Protein AF-A0A447PQL2-F1 (afdb_monomer_lite)

InterPro domains:
  IPR013094 Alpha/beta hydrolase fold-3 [PF07859] (31-75)
  IPR029058 Alpha/Beta hydrolase fold [G3DSA:3.40.50.1820] (1-78)
  IPR029058 Alpha/Beta hydrolase fold [SSF53474] (8-74)

Secondary structure (DSSP, 8-state):
-EEEEEEEEETTEEEEEEEEESSSS-S-EEEEE--STTTS--TTTTHHHHHHHHHHH-SEEEEEEPPPTTTSPP----

Structure (mmCIF, N/CA/C/O backbone):
data_AF-A0A447PQL2-F1
#
_entry.id   AF-A0A447PQL2-F1
#
loop_
_atom_site.group_PDB
_atom_site.id
_atom_site.type_symbol
_atom_site.label_atom_id
_atom_site.label_alt_id
_atom_site.label_comp_id
_atom_site.label_asym_id
_atom_site.label_entity_id
_atom_site.label_seq_id
_atom_site.pdbx_PDB_ins_code
_atom_site.Cartn_x
_atom_site.Cartn_y
_atom_site.Cartn_z
_atom_site.occupancy
_atom_site.B_iso_or_equiv
_atom_site.auth_seq_id
_atom_site.auth_comp_id
_atom_site.auth_asym_id
_atom_site.auth_atom_id
_atom_site.pdbx_PDB_model_num
ATOM 1 N N . MET A 1 1 ? -15.758 4.917 2.488 1.00 86.94 1 MET A N 1
ATOM 2 C CA . MET A 1 1 ? -14.374 4.872 3.006 1.00 86.94 1 MET A CA 1
ATOM 3 C C . MET A 1 1 ? -13.628 6.069 2.461 1.00 86.94 1 MET A C 1
ATOM 5 O O . MET A 1 1 ? -13.860 6.417 1.305 1.00 86.94 1 MET A O 1
ATOM 9 N N . THR A 1 2 ? -12.772 6.681 3.266 1.00 94.06 2 THR A N 1
ATOM 10 C CA . THR A 1 2 ? -11.974 7.834 2.839 1.00 94.06 2 THR A CA 1
ATOM 11 C C . THR A 1 2 ? -10.729 7.342 2.118 1.00 94.06 2 THR A C 1
ATOM 13 O O . THR A 1 2 ? -10.121 6.361 2.545 1.00 94.06 2 THR A O 1
ATOM 16 N N . THR A 1 3 ? -10.357 8.008 1.028 1.00 95.75 3 THR A N 1
ATOM 17 C CA . THR A 1 3 ? -9.120 7.717 0.300 1.00 95.75 3 THR A CA 1
ATOM 18 C C . THR A 1 3 ? -8.252 8.953 0.198 1.00 95.75 3 THR A C 1
ATOM 20 O O . THR A 1 3 ? -8.763 10.033 -0.097 1.00 95.75 3 THR A O 1
ATOM 23 N N . ARG A 1 4 ? -6.946 8.797 0.411 1.00 96.50 4 ARG A N 1
ATOM 24 C CA . ARG A 1 4 ? -5.970 9.883 0.291 1.00 96.50 4 ARG A CA 1
ATOM 25 C C . ARG A 1 4 ? -4.744 9.397 -0.465 1.00 96.50 4 ARG A C 1
ATOM 27 O O . ARG A 1 4 ? -4.205 8.343 -0.143 1.00 96.50 4 ARG A O 1
ATOM 34 N N . THR A 1 5 ? -4.301 10.191 -1.430 1.00 96.56 5 THR A N 1
ATOM 35 C CA . THR A 1 5 ? -3.044 9.968 -2.148 1.00 96.56 5 THR A CA 1
ATOM 36 C C . THR A 1 5 ? -1.941 10.800 -1.502 1.00 96.56 5 THR A C 1
ATOM 38 O O . THR A 1 5 ? -2.169 11.963 -1.157 1.00 96.56 5 THR A O 1
ATOM 41 N N . CYS A 1 6 ? -0.757 10.223 -1.325 1.00 95.38 6 CYS A N 1
ATOM 42 C CA . CYS A 1 6 ? 0.431 10.954 -0.896 1.00 95.38 6 CYS A CA 1
ATOM 43 C C . CYS A 1 6 ? 1.707 10.365 -1.500 1.00 95.38 6 CYS A C 1
ATOM 45 O O . CYS A 1 6 ? 1.821 9.152 -1.669 1.00 95.38 6 CYS A O 1
ATOM 47 N N . ALA A 1 7 ? 2.669 11.238 -1.788 1.00 94.94 7 ALA A N 1
ATOM 48 C CA . ALA A 1 7 ? 4.033 10.851 -2.115 1.00 94.94 7 ALA A CA 1
ATOM 49 C C . ALA A 1 7 ? 4.790 10.493 -0.829 1.00 94.94 7 ALA A C 1
ATOM 51 O O . ALA A 1 7 ? 4.664 11.193 0.180 1.00 94.94 7 ALA A O 1
ATOM 52 N N . VAL A 1 8 ? 5.544 9.398 -0.864 1.00 94.44 8 VAL A N 1
ATOM 53 C CA . VAL A 1 8 ? 6.409 8.954 0.231 1.00 94.44 8 VAL A CA 1
ATOM 54 C C . VAL A 1 8 ? 7.849 8.914 -0.281 1.00 94.44 8 VAL A C 1
ATOM 56 O O . VAL A 1 8 ? 8.096 8.244 -1.286 1.00 94.44 8 VAL A O 1
ATOM 59 N N . PRO A 1 9 ? 8.797 9.598 0.383 1.00 94.06 9 PRO A N 1
ATOM 60 C CA . PRO A 1 9 ? 10.184 9.618 -0.057 1.00 94.06 9 PRO A CA 1
ATOM 61 C C . PRO A 1 9 ? 10.843 8.249 0.120 1.00 94.06 9 PRO A C 1
ATOM 63 O O . PRO A 1 9 ? 10.684 7.594 1.153 1.00 94.06 9 PRO A O 1
ATOM 66 N N . THR A 1 10 ? 11.622 7.834 -0.878 1.00 91.38 10 THR A N 1
ATOM 67 C CA . THR A 1 10 ? 12.468 6.632 -0.840 1.00 91.38 10 THR A CA 1
ATOM 68 C C . THR A 1 10 ? 13.884 6.968 -1.326 1.00 91.38 10 THR A C 1
ATOM 70 O O . THR A 1 10 ? 14.077 8.013 -1.953 1.00 91.38 10 THR A O 1
ATOM 73 N N . PRO A 1 11 ? 14.887 6.092 -1.113 1.00 92.06 11 PRO A N 1
ATOM 74 C CA . PRO A 1 11 ? 16.236 6.298 -1.651 1.00 92.06 11 PRO A CA 1
ATOM 75 C C . PRO A 1 11 ? 16.307 6.467 -3.180 1.00 92.06 11 PRO A C 1
ATOM 77 O O . PRO A 1 11 ? 17.303 6.978 -3.682 1.00 92.06 11 PRO A O 1
ATOM 80 N N . TYR A 1 12 ? 15.267 6.055 -3.914 1.00 87.19 12 TYR A N 1
ATOM 81 C CA . TYR A 1 12 ? 15.201 6.100 -5.379 1.00 87.19 12 TYR A CA 1
ATOM 82 C C . TYR A 1 12 ? 14.270 7.201 -5.917 1.00 87.19 12 TYR A C 1
ATOM 84 O O . TYR A 1 12 ? 14.026 7.264 -7.119 1.00 87.19 12 TYR A O 1
ATOM 92 N N . GLY A 1 13 ? 13.757 8.069 -5.039 1.00 88.75 13 GLY A N 1
ATOM 93 C CA . GLY A 1 13 ? 12.769 9.098 -5.363 1.00 88.75 13 GLY A CA 1
ATOM 94 C C . GLY A 1 13 ? 11.429 8.871 -4.667 1.00 88.75 13 GLY A C 1
ATOM 95 O O . GLY A 1 13 ? 11.235 7.898 -3.934 1.00 88.75 13 GLY A O 1
ATOM 96 N N . ASP A 1 14 ? 10.503 9.798 -4.872 1.00 91.12 14 ASP A N 1
ATOM 97 C CA . ASP A 1 14 ? 9.178 9.727 -4.266 1.00 91.12 14 ASP A CA 1
ATOM 98 C C . ASP A 1 14 ? 8.325 8.637 -4.922 1.00 91.12 14 ASP A C 1
ATOM 100 O O . ASP A 1 14 ? 8.205 8.563 -6.146 1.00 91.12 14 ASP A O 1
ATOM 104 N N . VAL A 1 15 ? 7.683 7.815 -4.094 1.00 92.88 15 VAL A N 1
ATOM 105 C CA . VAL A 1 15 ? 6.732 6.790 -4.530 1.00 92.88 15 VAL A CA 1
ATOM 106 C C . VAL A 1 15 ? 5.318 7.238 -4.187 1.00 92.88 15 VAL A C 1
ATOM 108 O O . VAL A 1 15 ? 5.025 7.627 -3.053 1.00 92.88 15 VAL A O 1
ATOM 111 N N . THR A 1 16 ? 4.416 7.172 -5.166 1.00 94.88 16 THR A N 1
ATOM 112 C CA . THR A 1 16 ? 3.005 7.487 -4.937 1.00 94.88 16 THR A CA 1
ATOM 113 C C . THR A 1 16 ? 2.355 6.363 -4.140 1.00 94.88 16 THR A C 1
ATOM 115 O O . THR A 1 16 ? 2.469 5.183 -4.460 1.00 94.88 16 THR A O 1
ATOM 118 N N . THR A 1 17 ? 1.630 6.727 -3.090 1.00 96.50 17 THR A N 1
ATOM 119 C CA . THR A 1 17 ? 0.860 5.791 -2.273 1.00 96.50 17 THR A CA 1
ATOM 120 C C . THR A 1 17 ? -0.582 6.255 -2.161 1.00 96.50 17 THR A C 1
ATOM 122 O O . THR A 1 17 ? -0.874 7.455 -2.211 1.00 96.50 17 THR A O 1
ATOM 125 N N . ARG A 1 18 ? -1.508 5.308 -2.001 1.00 97.75 18 ARG A N 1
ATOM 126 C CA . ARG A 1 18 ? -2.926 5.599 -1.771 1.00 97.75 18 ARG A CA 1
ATOM 127 C C . ARG A 1 18 ? -3.436 4.831 -0.569 1.00 97.75 18 ARG A C 1
ATOM 129 O O . ARG A 1 18 ? -3.423 3.605 -0.543 1.00 97.75 18 ARG A O 1
ATOM 136 N N . LEU A 1 19 ? -3.905 5.584 0.414 1.00 97.44 19 LEU A N 1
ATOM 137 C CA . LEU A 1 19 ? -4.450 5.081 1.660 1.00 97.44 19 LEU A CA 1
ATOM 138 C C . LEU A 1 19 ? -5.963 4.938 1.529 1.00 97.44 19 LEU A C 1
ATOM 140 O O . LEU A 1 19 ? -6.634 5.850 1.047 1.00 97.44 19 LEU A O 1
ATOM 144 N N . TYR A 1 20 ? -6.488 3.820 2.012 1.00 97.69 20 TYR A N 1
ATOM 145 C CA . TYR A 1 20 ? -7.905 3.502 2.103 1.00 97.69 20 TYR A CA 1
ATOM 146 C C . TYR A 1 20 ? -8.250 3.307 3.574 1.00 97.69 20 TYR A C 1
ATOM 148 O O . TYR A 1 20 ? -7.833 2.325 4.183 1.00 97.69 20 TYR A O 1
ATOM 156 N N . SER A 1 21 ? -9.014 4.235 4.142 1.00 97.31 21 SER A N 1
ATOM 157 C CA . SER A 1 21 ? -9.423 4.207 5.548 1.00 97.31 21 SER A CA 1
ATOM 158 C C . SER A 1 21 ? -10.902 3.815 5.641 1.00 97.31 21 SER A C 1
ATOM 160 O O . SER A 1 21 ? -11.775 4.633 5.311 1.00 97.31 21 SER A O 1
ATOM 162 N N . PRO A 1 22 ? -11.221 2.568 6.043 1.00 96.62 22 PRO A N 1
ATOM 163 C CA . PRO A 1 22 ? -12.605 2.107 6.158 1.00 96.62 22 PRO A CA 1
ATOM 164 C C . PRO A 1 22 ? -13.342 2.753 7.341 1.00 96.62 22 PRO A C 1
ATOM 166 O O . PRO A 1 22 ? -14.558 2.912 7.271 1.00 96.62 22 PRO A O 1
ATOM 169 N N . GLN A 1 23 ? -12.607 3.179 8.371 1.00 94.75 23 GLN A N 1
ATOM 170 C CA . GLN A 1 23 ? -13.093 3.794 9.610 1.00 94.75 23 GLN A CA 1
ATOM 171 C C . GLN A 1 23 ? -12.055 4.804 10.158 1.00 94.75 23 GLN A C 1
ATOM 173 O O . GLN A 1 23 ? -10.917 4.802 9.679 1.00 94.75 23 GLN A O 1
ATOM 178 N N . PRO A 1 24 ? -12.411 5.682 11.123 1.00 93.00 24 PRO A N 1
ATOM 179 C CA . PRO A 1 24 ? -11.519 6.742 11.614 1.00 93.00 24 PRO A CA 1
ATOM 180 C C . PRO A 1 24 ? -10.237 6.246 12.297 1.00 93.00 24 PRO A C 1
ATOM 182 O O . PRO A 1 24 ? -9.205 6.905 12.210 1.00 93.00 24 PRO A O 1
ATOM 185 N N . THR A 1 25 ? -10.295 5.095 12.970 1.00 93.62 25 THR A N 1
ATOM 186 C CA . THR A 1 25 ? -9.156 4.471 13.657 1.00 93.62 25 THR A CA 1
ATOM 187 C C . THR A 1 25 ? -8.957 3.052 13.147 1.00 93.62 25 THR A C 1
ATOM 189 O O . THR A 1 25 ? -9.920 2.321 12.940 1.00 93.62 25 THR A O 1
ATOM 192 N N . SER A 1 26 ? -7.709 2.640 12.940 1.00 95.19 26 SER A N 1
ATOM 193 C CA . SER A 1 26 ? -7.377 1.293 12.469 1.00 95.19 26 SER A CA 1
ATOM 194 C C . SER A 1 26 ? -6.468 0.594 13.468 1.00 95.19 26 SER A C 1
ATOM 196 O O . SER A 1 26 ? -5.541 1.213 13.982 1.00 95.19 26 SER A O 1
ATOM 198 N N . GLN A 1 27 ? -6.724 -0.690 13.726 1.00 93.94 27 GLN A N 1
ATOM 199 C CA . GLN A 1 27 ? -5.914 -1.514 14.636 1.00 93.94 27 GLN A CA 1
ATOM 200 C C . GLN A 1 27 ? -4.665 -2.093 13.950 1.00 93.94 27 GLN A C 1
ATOM 202 O O . GLN A 1 27 ? -3.727 -2.511 14.619 1.00 93.94 27 GLN A O 1
ATOM 207 N N . ALA A 1 28 ? -4.649 -2.113 12.615 1.00 95.88 28 ALA A N 1
ATOM 208 C CA . ALA A 1 28 ? -3.519 -2.561 11.809 1.00 95.88 28 ALA A CA 1
ATOM 209 C C . ALA A 1 28 ? -3.459 -1.810 10.470 1.00 95.88 28 ALA A C 1
ATOM 211 O O . ALA A 1 28 ? -4.407 -1.124 10.080 1.00 95.88 28 ALA A O 1
ATOM 212 N N . THR A 1 29 ? -2.353 -1.967 9.749 1.00 97.19 29 THR A N 1
ATOM 213 C CA . THR A 1 29 ? -2.172 -1.416 8.401 1.00 97.19 29 THR A CA 1
ATOM 214 C C . THR A 1 29 ? -1.753 -2.531 7.456 1.00 97.19 29 THR A C 1
ATOM 216 O O . THR A 1 29 ? -0.807 -3.262 7.741 1.00 97.19 29 THR A O 1
ATOM 219 N N . LEU A 1 30 ? -2.446 -2.651 6.325 1.00 96.88 30 LEU A N 1
ATOM 220 C CA . LEU A 1 30 ? -2.134 -3.608 5.269 1.00 96.88 30 LEU A CA 1
ATOM 221 C C . LEU A 1 30 ? -1.483 -2.869 4.100 1.00 96.88 30 LEU A C 1
ATOM 223 O O . LEU A 1 30 ? -2.108 -2.014 3.477 1.00 96.88 30 LEU A O 1
ATOM 227 N N . TYR A 1 31 ? -0.240 -3.215 3.776 1.00 96.44 31 TYR A N 1
ATOM 228 C CA . TYR A 1 31 ? 0.438 -2.710 2.582 1.00 96.44 31 TYR A CA 1
ATOM 229 C C . TYR A 1 31 ? 0.119 -3.610 1.388 1.00 96.44 31 TYR A C 1
ATOM 231 O O . TYR A 1 31 ? 0.294 -4.825 1.458 1.00 96.44 31 TYR A O 1
ATOM 239 N N . TYR A 1 32 ? -0.379 -3.017 0.305 1.00 94.81 32 TYR A N 1
ATOM 240 C CA . TYR A 1 32 ? -0.777 -3.723 -0.905 1.00 94.81 32 TYR A CA 1
ATOM 241 C C . TYR A 1 32 ? 0.190 -3.415 -2.049 1.00 94.81 32 TYR A C 1
ATOM 243 O O . TYR A 1 32 ? 0.359 -2.259 -2.446 1.00 94.81 32 TYR A O 1
ATOM 251 N N . LEU A 1 33 ? 0.789 -4.474 -2.591 1.00 91.31 33 LEU A N 1
ATOM 252 C CA . LEU A 1 33 ? 1.644 -4.446 -3.773 1.00 91.31 33 LEU A CA 1
ATOM 253 C C . LEU A 1 33 ? 0.835 -5.010 -4.941 1.00 91.31 33 LEU A C 1
ATOM 255 O O . LEU A 1 33 ? 0.388 -6.157 -4.889 1.00 91.31 33 LEU A O 1
ATOM 259 N N . HIS A 1 34 ? 0.596 -4.196 -5.968 1.00 87.50 34 HIS A N 1
ATOM 260 C CA . HIS A 1 34 ? -0.218 -4.624 -7.099 1.00 87.50 34 HIS A CA 1
ATOM 261 C C . HIS A 1 34 ? 0.513 -5.648 -7.981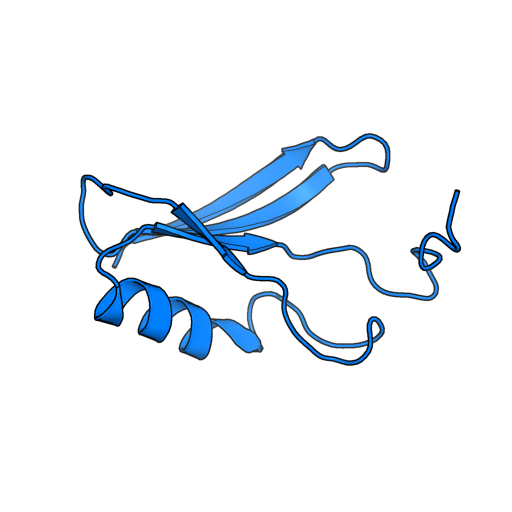 1.00 87.50 34 HIS A C 1
ATOM 263 O O . HIS A 1 34 ? 1.738 -5.625 -8.117 1.00 87.50 34 HIS A O 1
ATOM 269 N N . GLY A 1 35 ? -0.252 -6.547 -8.605 1.00 80.38 35 GLY A N 1
ATOM 270 C CA . GLY A 1 35 ? 0.273 -7.483 -9.601 1.00 80.38 35 GLY A CA 1
ATOM 271 C C . GLY A 1 35 ? 0.546 -6.805 -10.949 1.00 80.38 35 GLY A C 1
ATOM 272 O O . GLY A 1 35 ? 0.361 -5.598 -11.094 1.00 80.38 35 GLY A O 1
ATOM 273 N N . GLY A 1 36 ? 0.940 -7.598 -11.950 1.00 76.19 36 GLY A N 1
ATOM 274 C CA . GLY A 1 36 ? 1.236 -7.117 -13.312 1.00 76.19 36 GLY A CA 1
ATOM 275 C C . GLY A 1 36 ? 2.660 -7.403 -13.797 1.00 76.19 36 GLY A C 1
ATOM 276 O O . GLY A 1 36 ? 3.158 -6.741 -14.706 1.00 76.19 36 GLY A O 1
ATOM 277 N N . GLY A 1 37 ? 3.325 -8.392 -13.188 1.00 73.19 37 GLY A N 1
ATOM 278 C CA . GLY A 1 37 ? 4.621 -8.896 -13.647 1.00 73.19 37 GLY A CA 1
ATOM 279 C C . GLY A 1 37 ? 5.741 -7.859 -13.599 1.00 73.19 37 GLY A C 1
ATOM 280 O O . GLY A 1 37 ? 6.659 -7.950 -14.403 1.00 73.19 37 GLY A O 1
ATOM 281 N N . PHE A 1 38 ? 5.640 -6.872 -12.700 1.00 70.06 38 PHE A N 1
ATOM 282 C CA . PHE A 1 38 ? 6.565 -5.739 -12.552 1.00 70.06 38 PHE A CA 1
ATOM 283 C C . PHE A 1 38 ? 6.595 -4.745 -13.724 1.00 70.06 38 PHE A C 1
ATOM 285 O O . PHE A 1 38 ? 7.335 -3.771 -13.663 1.00 70.06 38 PHE A O 1
ATOM 292 N N . ILE A 1 39 ? 5.799 -4.958 -14.774 1.00 63.47 39 ILE A N 1
ATOM 293 C CA . ILE A 1 39 ? 5.831 -4.157 -16.012 1.00 63.47 39 ILE A CA 1
ATOM 294 C C . ILE A 1 39 ? 4.517 -3.388 -16.213 1.00 63.47 39 ILE A C 1
ATOM 296 O O . ILE A 1 39 ? 4.477 -2.378 -16.909 1.00 63.47 39 ILE A O 1
ATOM 300 N N . LEU A 1 40 ? 3.424 -3.864 -15.612 1.00 70.56 40 LEU A N 1
ATOM 301 C CA . LEU A 1 40 ? 2.084 -3.309 -15.768 1.00 70.56 40 LEU A CA 1
ATOM 302 C C . LEU A 1 40 ? 1.393 -3.154 -14.412 1.00 70.56 40 LEU A C 1
ATOM 304 O O . LEU A 1 40 ? 1.741 -3.810 -13.433 1.00 70.56 40 LEU A O 1
ATOM 308 N N . GLY A 1 41 ? 0.344 -2.338 -14.395 1.00 78.19 41 GLY A N 1
ATOM 309 C CA . GLY A 1 41 ? -0.476 -2.095 -13.212 1.00 78.19 41 GLY A CA 1
ATOM 310 C C . GLY A 1 41 ? -0.153 -0.768 -12.537 1.00 78.19 41 GLY A C 1
ATOM 311 O O . GLY A 1 41 ? 0.907 -0.193 -12.747 1.00 78.19 41 GLY A O 1
ATOM 312 N N . ASN A 1 42 ? -1.131 -0.263 -11.792 1.00 80.62 42 ASN A N 1
ATOM 313 C CA . ASN A 1 42 ? -1.026 0.934 -10.973 1.00 80.62 42 ASN A CA 1
ATOM 314 C C . ASN A 1 42 ? -2.120 0.883 -9.891 1.00 80.62 42 ASN A C 1
ATOM 316 O O . ASN A 1 42 ? -2.899 -0.077 -9.793 1.00 80.62 42 ASN A O 1
ATOM 320 N N . LEU A 1 43 ? -2.217 1.940 -9.092 1.00 86.19 43 LEU A N 1
ATOM 321 C CA . LEU A 1 43 ? -3.225 2.052 -8.034 1.00 86.19 43 LEU A CA 1
ATOM 322 C C . LEU A 1 43 ? -4.679 2.021 -8.529 1.00 86.19 43 LEU A C 1
ATOM 324 O O . LEU A 1 43 ? -5.557 1.620 -7.764 1.00 86.19 43 LEU A O 1
ATOM 328 N N . ASP A 1 44 ? -4.948 2.425 -9.771 1.00 87.69 44 ASP A N 1
ATOM 329 C CA . ASP A 1 44 ? -6.302 2.456 -10.332 1.00 87.69 44 ASP A CA 1
ATOM 330 C C . ASP A 1 44 ? -6.752 1.073 -10.799 1.00 87.69 44 ASP A C 1
ATOM 332 O O . ASP A 1 44 ? -7.888 0.676 -10.536 1.00 87.69 44 ASP A O 1
ATOM 336 N N . THR A 1 45 ? -5.856 0.282 -11.400 1.00 85.50 45 THR A N 1
ATOM 337 C CA . THR A 1 45 ? -6.198 -1.083 -11.834 1.00 85.50 45 THR A CA 1
ATOM 338 C C . THR A 1 45 ? -6.552 -1.999 -10.663 1.00 85.50 45 THR A C 1
ATOM 340 O O . THR A 1 45 ? -7.331 -2.937 -10.829 1.00 85.50 45 THR A O 1
ATOM 343 N N . HIS A 1 46 ? -6.041 -1.704 -9.465 1.00 89.62 46 HIS A N 1
ATOM 344 C CA . HIS A 1 46 ? -6.283 -2.487 -8.252 1.00 89.62 46 HIS A CA 1
ATOM 345 C C . HIS A 1 46 ? -7.117 -1.748 -7.186 1.00 89.62 46 HIS A C 1
ATOM 347 O O . HIS A 1 46 ? -7.288 -2.267 -6.078 1.00 89.62 46 HIS A O 1
ATOM 353 N N . ASP A 1 47 ? -7.703 -0.586 -7.508 1.00 93.50 47 ASP A N 1
ATOM 354 C CA . ASP A 1 47 ? -8.510 0.223 -6.575 1.00 93.50 47 ASP A CA 1
ATOM 355 C C . ASP A 1 47 ? -9.653 -0.595 -5.956 1.00 93.50 47 ASP A C 1
ATOM 357 O O . ASP A 1 47 ? -9.803 -0.654 -4.732 1.00 93.50 47 ASP A O 1
ATOM 361 N N . ARG A 1 48 ? -10.402 -1.336 -6.783 1.00 94.75 48 ARG A N 1
ATOM 362 C CA . ARG A 1 48 ? -11.514 -2.175 -6.313 1.00 94.75 48 ARG A CA 1
ATOM 363 C C . ARG A 1 48 ? -11.068 -3.232 -5.300 1.00 94.75 48 ARG A C 1
ATOM 365 O O . ARG A 1 48 ? -11.776 -3.463 -4.321 1.00 94.75 48 ARG A O 1
ATOM 372 N N . ILE A 1 49 ? -9.919 -3.872 -5.521 1.00 95.12 49 ILE A N 1
ATOM 373 C CA . ILE A 1 49 ? -9.399 -4.916 -4.627 1.00 95.12 49 ILE A CA 1
ATOM 374 C C . ILE A 1 49 ? -9.003 -4.301 -3.284 1.00 95.12 49 ILE A C 1
ATOM 376 O O . ILE A 1 49 ? -9.428 -4.796 -2.241 1.00 95.12 49 ILE A O 1
ATOM 380 N N . MET A 1 50 ? -8.273 -3.182 -3.292 1.00 96.69 50 MET A N 1
ATOM 381 C CA . MET A 1 50 ? -7.859 -2.492 -2.064 1.00 96.69 50 MET A CA 1
ATOM 382 C C . MET A 1 50 ? -9.053 -1.983 -1.249 1.00 96.69 50 MET A C 1
ATOM 384 O O . MET A 1 50 ? -9.073 -2.121 -0.026 1.00 96.69 50 MET A O 1
ATOM 388 N N . ARG A 1 51 ? -10.098 -1.480 -1.918 1.00 97.38 51 ARG A N 1
ATOM 389 C CA . ARG A 1 51 ? -11.365 -1.103 -1.273 1.00 97.38 51 ARG A CA 1
ATOM 390 C C . ARG A 1 51 ? -12.048 -2.285 -0.589 1.00 97.38 51 ARG A C 1
ATOM 392 O O . ARG A 1 51 ? -12.536 -2.149 0.533 1.00 97.38 51 ARG A O 1
ATOM 399 N N . LEU A 1 52 ? -12.103 -3.439 -1.253 1.00 97.31 52 LEU A N 1
ATOM 400 C CA . LEU A 1 52 ? -12.697 -4.646 -0.679 1.00 97.31 52 LEU A CA 1
ATOM 401 C C . LEU A 1 52 ? -11.879 -5.160 0.509 1.00 97.31 52 LEU A C 1
ATOM 403 O O . LEU A 1 52 ? -12.464 -5.455 1.548 1.00 97.31 52 LEU A O 1
ATOM 407 N N . LEU A 1 53 ? -10.548 -5.181 0.404 1.00 96.56 53 LEU A N 1
ATOM 408 C CA . LEU A 1 53 ? -9.665 -5.545 1.515 1.00 96.56 53 LEU A CA 1
ATOM 409 C C . LEU A 1 53 ? -9.874 -4.630 2.724 1.00 96.56 53 LEU A C 1
ATOM 411 O O . LEU A 1 53 ? -10.088 -5.128 3.827 1.00 96.56 53 LEU A O 1
ATOM 415 N N . ALA A 1 54 ? -9.899 -3.310 2.525 1.00 97.38 54 ALA A N 1
ATOM 416 C CA . ALA A 1 54 ? -10.147 -2.354 3.604 1.00 97.38 54 ALA A CA 1
ATOM 417 C C . ALA A 1 54 ? -11.516 -2.591 4.258 1.00 97.38 54 ALA A C 1
ATOM 419 O O . ALA A 1 54 ? -11.642 -2.612 5.480 1.00 97.38 54 ALA A O 1
ATOM 420 N N . ARG A 1 55 ? -12.553 -2.836 3.448 1.00 97.19 55 ARG A N 1
ATOM 421 C CA . ARG A 1 55 ? -13.905 -3.106 3.947 1.00 97.19 55 ARG A CA 1
ATOM 422 C C . ARG A 1 55 ? -13.985 -4.396 4.765 1.00 97.19 55 ARG A C 1
ATOM 424 O O . ARG A 1 55 ? -14.629 -4.388 5.807 1.00 97.19 55 ARG A O 1
ATOM 431 N N . TYR A 1 56 ? -13.391 -5.488 4.291 1.00 97.06 56 TYR A N 1
ATOM 432 C CA . TYR A 1 56 ? -13.514 -6.793 4.948 1.00 97.06 56 TYR A CA 1
ATOM 433 C C . 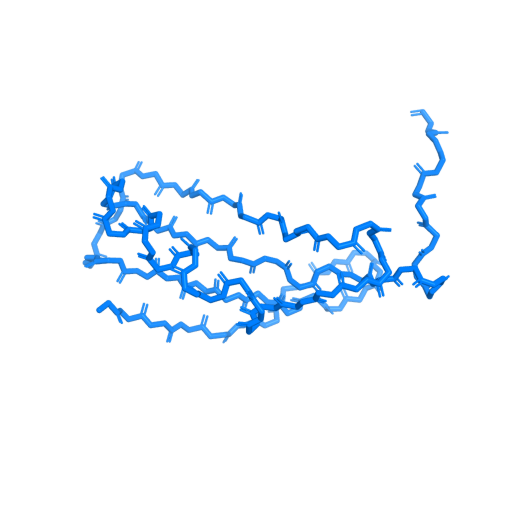TYR A 1 56 ? -12.605 -6.944 6.165 1.00 97.06 56 TYR A C 1
ATOM 435 O O . TYR A 1 56 ? -12.974 -7.629 7.111 1.00 97.06 56 TYR A O 1
ATOM 443 N N . THR A 1 57 ? -11.441 -6.295 6.162 1.00 96.56 57 THR A N 1
ATOM 444 C CA . THR A 1 57 ? -10.505 -6.340 7.296 1.00 96.56 57 THR A CA 1
ATOM 445 C C . THR A 1 57 ? -10.805 -5.286 8.359 1.00 96.56 57 THR A C 1
ATOM 447 O O . THR A 1 57 ? -10.295 -5.384 9.470 1.00 96.56 57 THR A O 1
ATOM 450 N N . GLY A 1 58 ? -11.565 -4.237 8.019 1.00 96.44 58 GLY A N 1
ATOM 451 C CA . GLY A 1 58 ? -11.719 -3.052 8.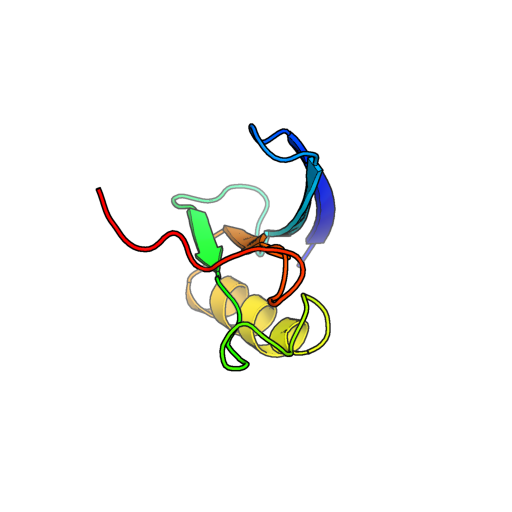869 1.00 96.44 58 GLY A CA 1
ATOM 452 C C . GLY A 1 58 ? -10.417 -2.266 9.069 1.00 96.44 58 GLY A C 1
ATOM 453 O O . GLY A 1 58 ? -10.384 -1.334 9.871 1.00 96.44 58 GLY A O 1
ATOM 454 N N . CYS A 1 59 ? -9.350 -2.622 8.347 1.00 97.31 59 CYS A N 1
ATOM 455 C CA . CYS A 1 59 ? -8.024 -2.043 8.495 1.00 97.31 59 CYS A CA 1
ATOM 456 C C . CYS A 1 59 ? -7.720 -1.031 7.388 1.00 97.31 59 CYS A C 1
ATOM 458 O O . CYS A 1 59 ? -8.216 -1.135 6.264 1.00 97.31 59 CYS A O 1
ATOM 460 N N . THR A 1 60 ? -6.854 -0.066 7.691 1.00 98.00 60 THR A N 1
ATOM 461 C CA . THR A 1 60 ? -6.279 0.821 6.679 1.00 98.00 60 THR A CA 1
ATOM 462 C C . THR A 1 60 ? -5.473 0.001 5.675 1.00 98.00 60 THR A C 1
ATOM 464 O O . THR A 1 60 ? -4.583 -0.755 6.065 1.00 98.00 60 THR A O 1
ATOM 467 N N . VAL A 1 61 ? -5.752 0.179 4.384 1.00 98.12 61 VAL A N 1
ATOM 468 C CA . VAL A 1 61 ? -4.960 -0.408 3.293 1.00 98.12 61 VAL A CA 1
ATOM 469 C C . VAL A 1 61 ? -4.144 0.691 2.625 1.00 98.12 61 VAL A C 1
ATOM 471 O O . VAL A 1 61 ? -4.684 1.753 2.329 1.00 98.12 61 VAL A O 1
ATOM 474 N N . ILE A 1 62 ? -2.860 0.453 2.375 1.00 97.69 62 ILE A N 1
ATOM 475 C CA . ILE A 1 62 ? -1.972 1.375 1.662 1.00 97.69 62 ILE A CA 1
ATOM 476 C C . ILE A 1 62 ? -1.504 0.695 0.382 1.00 97.69 62 ILE A C 1
ATOM 478 O O . ILE A 1 62 ? -0.695 -0.227 0.429 1.00 97.69 62 ILE A O 1
ATOM 482 N N . GLY A 1 63 ? -2.014 1.150 -0.758 1.00 96.19 63 GLY A N 1
ATOM 483 C CA . GLY A 1 63 ? -1.485 0.774 -2.064 1.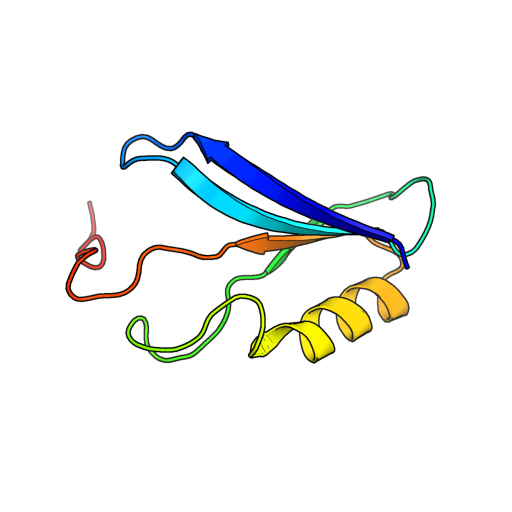00 96.19 63 GLY A CA 1
ATOM 484 C C . GLY A 1 63 ? -0.200 1.530 -2.359 1.00 96.19 63 GLY A C 1
ATOM 485 O O . GLY A 1 63 ? -0.152 2.744 -2.151 1.00 96.19 63 GLY A O 1
ATOM 486 N N . ILE A 1 64 ? 0.811 0.825 -2.858 1.00 94.06 64 ILE A N 1
ATOM 487 C CA . ILE A 1 64 ? 2.100 1.399 -3.255 1.00 94.06 64 ILE A CA 1
ATOM 488 C C . ILE A 1 64 ? 2.216 1.319 -4.779 1.00 94.06 64 ILE A C 1
ATOM 490 O O . ILE A 1 64 ? 2.166 0.224 -5.340 1.00 94.06 64 ILE A O 1
ATOM 494 N N . ASP A 1 65 ? 2.364 2.472 -5.430 1.00 89.06 65 ASP A N 1
A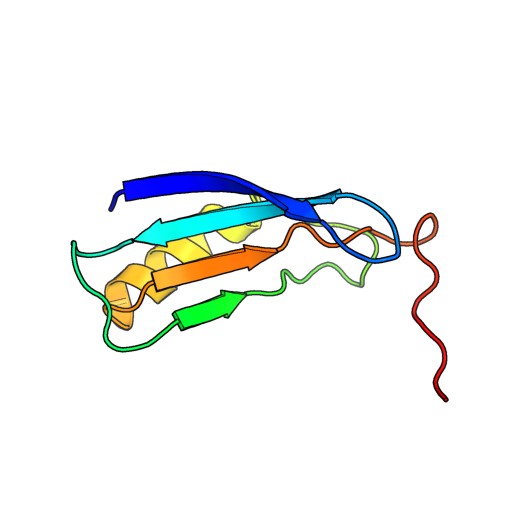TOM 495 C CA . ASP A 1 65 ? 2.600 2.600 -6.873 1.00 89.06 65 ASP A CA 1
ATOM 496 C C . ASP A 1 65 ? 4.101 2.459 -7.146 1.00 89.06 65 ASP A C 1
ATOM 498 O O . ASP A 1 65 ? 4.815 3.435 -7.385 1.00 89.06 65 ASP A O 1
ATOM 502 N N . TYR A 1 66 ? 4.612 1.242 -6.957 1.00 81.00 66 TYR A N 1
ATOM 503 C CA . TYR A 1 66 ? 6.042 0.985 -7.074 1.00 81.00 66 TYR A CA 1
ATOM 504 C C . TYR A 1 66 ? 6.519 1.211 -8.512 1.00 81.00 66 TYR A C 1
ATOM 506 O O . TYR A 1 66 ? 5.793 0.992 -9.481 1.00 81.00 66 TYR A O 1
ATOM 514 N N . SER A 1 67 ? 7.769 1.648 -8.650 1.00 79.88 67 SER A N 1
ATOM 515 C CA . SER A 1 67 ? 8.374 1.885 -9.956 1.00 79.88 67 SER A CA 1
ATOM 516 C C . SER A 1 67 ? 8.399 0.599 -10.786 1.00 79.88 67 SER A C 1
ATOM 518 O O . SER A 1 67 ? 8.886 -0.436 -10.331 1.00 79.88 67 SER A O 1
ATOM 520 N N . LEU A 1 68 ? 7.879 0.676 -12.010 1.00 73.44 68 LEU A N 1
ATOM 521 C CA . LEU A 1 68 ? 7.809 -0.453 -12.934 1.00 73.44 68 LEU A CA 1
ATOM 522 C C . LEU A 1 68 ? 9.141 -0.661 -13.664 1.00 73.44 68 LEU A C 1
ATOM 524 O O . LEU A 1 68 ? 9.904 0.275 -13.919 1.00 73.44 68 LEU A O 1
ATOM 528 N N . SER A 1 69 ? 9.411 -1.907 -14.034 1.00 63.9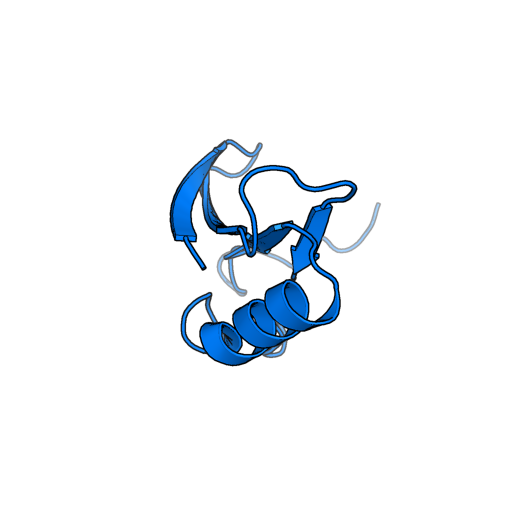7 69 SER A N 1
ATOM 529 C CA . SER A 1 69 ? 10.483 -2.262 -14.956 1.00 63.97 69 SER A CA 1
ATOM 530 C C . SER A 1 69 ? 10.127 -1.852 -16.394 1.00 63.97 69 SER A C 1
ATOM 532 O O . SER A 1 69 ? 8.954 -1.901 -16.772 1.00 63.97 69 SER A O 1
ATOM 534 N N . PRO A 1 70 ? 11.124 -1.506 -17.233 1.00 62.22 70 PRO A N 1
ATOM 535 C CA . PRO A 1 70 ? 12.573 -1.586 -16.992 1.00 62.22 70 PRO A CA 1
ATOM 536 C C . PRO A 1 70 ? 13.183 -0.376 -16.263 1.00 62.22 70 PRO A C 1
ATOM 538 O O . PRO A 1 70 ? 14.372 -0.404 -15.959 1.00 62.22 70 PRO A O 1
ATOM 541 N N . GLN A 1 71 ? 12.410 0.683 -15.995 1.00 60.50 71 GLN A N 1
ATOM 542 C CA . GLN A 1 71 ? 12.904 1.915 -15.363 1.00 60.50 71 GLN A CA 1
ATOM 543 C C . GLN A 1 71 ? 13.406 1.667 -13.936 1.00 60.50 71 GLN A C 1
ATOM 545 O O . GLN A 1 71 ? 14.398 2.263 -13.524 1.00 60.50 71 GLN A O 1
ATOM 550 N N . ALA A 1 72 ? 12.768 0.747 -13.214 1.00 58.53 72 ALA A N 1
ATOM 551 C CA . ALA A 1 72 ? 13.334 0.113 -12.036 1.00 58.53 72 ALA A CA 1
ATOM 552 C C . ALA A 1 72 ? 13.851 -1.283 -12.400 1.00 58.53 72 ALA A C 1
ATOM 554 O O . ALA A 1 72 ? 13.089 -2.155 -12.833 1.00 58.53 72 ALA A O 1
ATOM 555 N N . ALA A 1 73 ? 15.152 -1.508 -12.212 1.00 56.12 73 ALA A N 1
ATOM 556 C CA . ALA A 1 73 ? 15.688 -2.859 -12.208 1.00 56.12 73 ALA A CA 1
ATOM 557 C C . ALA A 1 73 ? 15.105 -3.600 -10.997 1.00 56.12 73 ALA A C 1
ATOM 559 O O . ALA A 1 73 ? 15.154 -3.083 -9.879 1.00 56.12 73 ALA A O 1
ATOM 560 N N . LEU A 1 74 ? 14.568 -4.809 -11.206 1.00 49.75 74 LEU A N 1
ATOM 561 C CA . LEU A 1 74 ? 14.329 -5.732 -10.099 1.00 49.75 74 LEU A CA 1
ATOM 562 C C . LEU A 1 74 ? 15.665 -5.852 -9.366 1.00 49.75 74 LEU A C 1
ATOM 564 O O . LEU A 1 74 ? 16.665 -6.190 -9.999 1.00 49.75 74 LEU A O 1
ATOM 568 N N . SER A 1 75 ? 15.711 -5.512 -8.080 1.00 46.53 75 SER A N 1
ATOM 569 C CA . SER A 1 75 ? 16.925 -5.654 -7.284 1.00 46.53 75 SER A CA 1
ATOM 570 C C . SER A 1 75 ? 17.299 -7.138 -7.247 1.00 46.53 75 SER A C 1
ATOM 572 O O . SER A 1 75 ? 16.807 -7.894 -6.410 1.00 46.53 75 SER A O 1
ATOM 574 N N . THR A 1 76 ? 18.110 -7.585 -8.202 1.00 37.97 76 THR A N 1
ATOM 575 C CA . THR A 1 76 ? 18.799 -8.870 -8.136 1.00 37.97 76 THR A CA 1
ATOM 576 C C . THR A 1 76 ? 19.622 -8.842 -6.855 1.00 37.97 76 THR A C 1
ATOM 578 O O . THR A 1 76 ? 20.315 -7.859 -6.599 1.00 37.97 76 THR A O 1
ATOM 581 N N . GLY A 1 77 ? 19.425 -9.862 -6.022 1.00 38.78 77 GLY A N 1
ATOM 582 C CA . GLY A 1 77 ? 19.733 -9.847 -4.597 1.00 38.78 77 GLY A CA 1
ATOM 583 C C . GLY A 1 77 ? 21.141 -9.401 -4.207 1.00 38.78 77 GLY A C 1
ATOM 584 O O . GLY A 1 77 ? 22.106 -9.569 -4.952 1.00 38.78 77 GLY A O 1
ATOM 585 N N . HIS A 1 78 ? 21.218 -8.906 -2.975 1.00 35.25 78 HIS A N 1
ATOM 586 C CA . HIS A 1 78 ? 22.372 -9.095 -2.108 1.00 35.25 78 HIS A CA 1
ATOM 587 C C . HIS A 1 78 ? 21.974 -10.040 -0.978 1.00 35.25 78 HIS A C 1
ATOM 589 O O . HIS A 1 78 ? 20.836 -9.886 -0.475 1.00 35.25 78 HIS A O 1
#

pLDDT: mean 86.06, std 15.83, range [35.25, 98.12]

Organism: Salmonella enterica I (NCBI:txid59201)

Sequence (78 aa):
MTTRTCAVPTPYGDVTTRLYSPQPTSQATLYYLHGGGFILGNLDTHDRIMRLLARYTGCTVIGIDYSLSPQAALSTGH

Radius of gyration: 13.41 Å; chains: 1; bounding box: 37×21×32 Å

Foldseek 3Di:
DDKDWDWDQDPVGTWIKMKDQPDPDFPDEAEDEDDDPLADDACVVCVVVQNVVCNVRVHMYMYIGDHGPPVDDPPPDD

=== Feature glossary ===
The record interleaves many kinds of information about one protein. Here is each kind framed as the question it answers.

Q: Are the domains correctly placed relative to each other?
A: Predicted aligned error is AlphaFold's pairwise confidence. Unlike pLDDT (per-residue), PAE is per-residue-pair and captures whether two parts of the structure are correctly placed relative to each other. Units are ångströms of expected positional error.

Q: Which residues are in helices, strands, or loops?
A: Eight-state secondary structure (DSSP): H is the canonical α-helix, G the tighter 3₁₀-helix, I the wider π-helix; E/B are β-structure, T and S are turns and bends, and '-' is everything else. DSSP derives these from the pattern of main-chain N–H···O=C hydrogen bonds, not from the sequence.

Q: What if only a Cα trace is available?
A: P-SEA three-state annotation labels each residue as helix, strand, or coil based purely on the geometry of the Cα trace. It serves as a fallback when the full backbone (and thus DSSP) is unavailable.

Q: What are the backbone torsion angles?
A: φ (phi) and ψ (psi) are the two rotatable backbone dihedrals per residue: φ is the C(i-1)–N–Cα–C torsion, ψ is the N–Cα–C–N(i+1) torsion, both in degrees on (−180°, 180°]. α-helical residues cluster near (−60°, −45°); β-strand residues near (−120°, +130°). A Ramachandran plot is simply a scatter of (φ, ψ) for every residue.

Q: What known structures does this most resemble?
A: Structural nearest neighbors (via Foldseek easy-search vs the PDB). Reported per hit: target PDB id, E-value, and alignment TM-score. A TM-score above ~0.5 is the conventional threshold for 'same fold'.

Q: What family and function is it annotated with?
A: Database cross-references. InterPro integrates a dozen domain/family signature databases into unified entries with residue-range hits. GO terms attach function/process/location labels with evidence codes. CATH codes position the fold in a four-level structural taxonomy. Organism is the NCBI-taxonomy species name.

Q: Which residues are buried vs exposed?
A: Solvent accessibility: the surface area of each residue that a 1.4 Å water probe can touch, in Å². When only backbone atoms are present the absolute values are lower than full-atom SASA (side chains contribute most of the area) and are flagged as backbone-only.

Q: What do the diagnostic plots show?
A: Three diagnostic plots accompany the record. The Cα contact map visualizes the tertiary structure as a 2D adjacency matrix (8 Å cutoff, sequence-local contacts suppressed). The Ramachandran plot shows the distribution of backbone (φ, ψ) torsions, with points in the α and β basins reflecting secondary structure content. The PAE plot shows AlphaFold's inter-residue confidence as a color matrix.

Q: What is the amino-acid chain?
A: The amino-acid sequence is the protein's primary structure: the linear order of residues from the N-terminus to the C-terminus, written in one-letter code. Everything else here — the 3D coordinates, the secondary structure, the domain annotations — is ultimately a consequence of this string.

Q: What do the rendered images show?
A: The six renders are orthographic views along the three Cartesian axes in both directions. Representation (cartoon, sticks, or surface) and color scheme (sequence-rainbow or by-chain) vary across proteins so the training set covers all the common visualization conventions.

Q: Where is each backbone atom in 3D?
A: The mmCIF table is the protein's shape written out atom by atom. For each backbone N, Cα, C, and carbonyl O, it records an (x, y, z) coordinate triple in Å plus the residue type, chain letter, and residue number.

Q: How mobile is each atom in the crystal?
A: For experimental (PDB) structures, the B-factor (temperature factor) quantifies the positional spread of each atom in the crystal — a combination of thermal vibration and static disorder — in units of Å². High B-factors mark flexible loops or poorly resolved regions; low B-factors mark the rigid, well-ordered core.

Q: How big and how compact is the whole molecule?
A: Three whole-structure scalars: the radius of gyration (RMS distance of Cα from centroid, in Å), the count of Cα–Cα contacts (pairs closer than 8 Å and separated by more than four residues in sequence — i.e. tertiary, not local, contacts), and the bounding-box dimensions. Together they distinguish compact globular folds from extended fibres or disordered chains.

Q: What does the local fold look like, residue by residue?
A: A 3Di character summarizes, for each residue, the relative orientation of the Cα frame of its nearest spatial neighbor. Because it encodes fold topology rather than chemistry, 3Di alignments detect remote structural similarity that sequence alignment misses.

Q: How confident is the AlphaFold model at each residue?
A: For AlphaFold models, the B-factor field carries pLDDT — the model's own estimate of local accuracy on a 0–100 scale. Regions with pLDDT<50 should be treated as essentially unmodeled; they often correspond to intrinsically disordered segments.